Protein AF-A0AAJ2ACY0-F1 (afdb_monomer)

Mean predicted aligned error: 6.53 Å

Structure (mmCIF, N/CA/C/O backbone):
data_AF-A0AAJ2ACY0-F1
#
_entry.id   AF-A0AAJ2ACY0-F1
#
loop_
_atom_site.group_PDB
_atom_site.id
_atom_site.type_symbol
_atom_site.label_atom_id
_atom_site.label_alt_id
_atom_site.label_comp_id
_atom_site.label_asym_id
_atom_site.label_entity_id
_atom_site.label_seq_id
_atom_site.pdbx_PDB_ins_code
_atom_site.Cartn_x
_atom_site.Cartn_y
_atom_site.Cartn_z
_atom_site.occupancy
_atom_site.B_iso_or_equiv
_atom_site.auth_seq_id
_atom_site.auth_comp_id
_atom_site.auth_asym_id
_atom_site.auth_atom_id
_atom_site.pdbx_PDB_model_num
ATOM 1 N N . MET A 1 1 ? 4.685 -6.289 -17.614 1.00 61.91 1 MET A N 1
ATOM 2 C CA . MET A 1 1 ? 4.478 -6.921 -16.294 1.00 61.91 1 MET A CA 1
ATOM 3 C C . MET A 1 1 ? 4.505 -5.802 -15.274 1.00 61.91 1 MET A C 1
ATOM 5 O O . MET A 1 1 ? 5.473 -5.055 -15.284 1.00 61.91 1 MET A O 1
ATOM 9 N N . LEU A 1 2 ? 3.442 -5.643 -14.493 1.00 72.19 2 LEU A N 1
ATOM 10 C CA . LEU A 1 2 ? 3.332 -4.650 -13.425 1.00 72.19 2 LEU A CA 1
ATOM 11 C C . LEU A 1 2 ? 3.443 -5.367 -12.083 1.00 72.19 2 LEU A C 1
ATOM 13 O O . LEU A 1 2 ? 2.838 -6.420 -11.890 1.00 72.19 2 LEU A O 1
ATOM 17 N N . THR A 1 3 ? 4.261 -4.833 -11.185 1.00 83.50 3 THR A N 1
ATOM 18 C CA . THR A 1 3 ? 4.348 -5.325 -9.810 1.00 83.50 3 THR A CA 1
ATOM 19 C C . THR A 1 3 ? 3.407 -4.482 -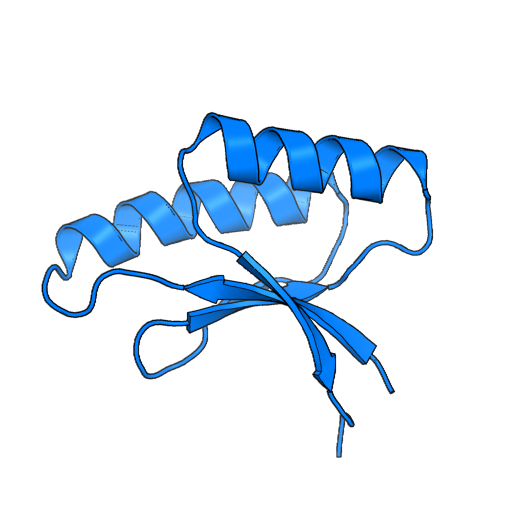8.969 1.00 83.50 3 THR A C 1
ATOM 21 O O . THR A 1 3 ? 3.516 -3.261 -8.993 1.00 83.50 3 THR A O 1
ATOM 24 N N . CYS A 1 4 ? 2.506 -5.124 -8.235 1.00 84.25 4 CYS A N 1
ATOM 25 C CA . CYS A 1 4 ? 1.475 -4.466 -7.446 1.00 84.25 4 CYS A CA 1
ATOM 26 C C . CYS A 1 4 ? 1.465 -5.038 -6.018 1.00 84.25 4 CYS A C 1
ATOM 28 O O . CYS A 1 4 ? 1.692 -6.233 -5.810 1.00 84.25 4 CYS A O 1
ATOM 30 N N . PHE A 1 5 ? 1.165 -4.202 -5.032 1.00 84.75 5 PHE A N 1
ATOM 31 C CA . PHE A 1 5 ? 0.753 -4.614 -3.699 1.00 84.75 5 PHE A CA 1
ATOM 32 C C . PHE A 1 5 ? -0.696 -5.098 -3.756 1.00 84.75 5 PHE A C 1
ATOM 34 O O . PHE A 1 5 ? -1.606 -4.312 -3.992 1.00 84.75 5 PHE A O 1
ATOM 41 N N . ALA A 1 6 ? -0.909 -6.396 -3.557 1.00 85.25 6 ALA A N 1
ATOM 42 C CA . ALA A 1 6 ? -2.223 -6.990 -3.358 1.00 85.25 6 ALA A CA 1
ATOM 43 C C . ALA A 1 6 ? -2.578 -6.933 -1.871 1.00 85.25 6 ALA A C 1
ATOM 45 O O . ALA A 1 6 ? -2.113 -7.763 -1.087 1.00 85.25 6 ALA A O 1
ATOM 46 N N . VAL A 1 7 ? -3.383 -5.949 -1.495 1.00 84.06 7 VAL A N 1
ATOM 47 C CA . VAL A 1 7 ? -3.908 -5.772 -0.141 1.00 84.06 7 VAL A CA 1
ATOM 48 C C . VAL A 1 7 ? -5.150 -6.640 -0.001 1.00 84.06 7 VAL A C 1
ATOM 50 O O . VAL A 1 7 ? -6.042 -6.566 -0.838 1.00 84.06 7 VAL A O 1
ATOM 53 N N . SER A 1 8 ? -5.178 -7.519 0.996 1.00 81.81 8 SER A N 1
ATOM 54 C CA . SER A 1 8 ? -6.308 -8.403 1.279 1.00 81.81 8 SER A CA 1
ATOM 55 C C . SER A 1 8 ? -7.186 -7.791 2.360 1.00 81.81 8 SER A C 1
ATOM 57 O O . SER A 1 8 ? -6.690 -7.369 3.400 1.00 81.81 8 SER A O 1
ATOM 59 N N . HIS A 1 9 ? -8.484 -7.800 2.102 1.00 74.56 9 HIS A N 1
ATOM 60 C CA . HIS A 1 9 ? -9.537 -7.282 2.957 1.00 74.56 9 HIS A CA 1
ATOM 61 C C . HIS A 1 9 ? -10.330 -8.449 3.531 1.00 74.56 9 HIS A C 1
ATOM 63 O O . HIS A 1 9 ? -10.493 -9.488 2.884 1.00 74.56 9 HIS A O 1
ATOM 69 N N . THR A 1 10 ? -10.837 -8.288 4.747 1.00 61.12 10 THR A N 1
ATOM 70 C CA . THR A 1 10 ? -11.730 -9.284 5.339 1.00 61.12 10 THR A CA 1
ATOM 71 C C . THR A 1 10 ? -13.090 -9.166 4.645 1.00 61.12 10 THR A C 1
ATOM 73 O O . THR A 1 10 ? -13.818 -8.200 4.863 1.00 61.12 10 THR A O 1
ATOM 76 N N . ASP A 1 11 ? -13.395 -10.112 3.752 1.00 57.91 11 ASP A N 1
ATOM 77 C CA . ASP A 1 11 ? -14.711 -10.302 3.127 1.00 57.91 11 ASP A CA 1
ATOM 78 C C . ASP A 1 11 ? -15.778 -10.441 4.226 1.00 57.91 11 ASP A C 1
ATOM 80 O O . ASP A 1 11 ? -15.917 -11.524 4.783 1.00 57.91 11 ASP A O 1
ATOM 84 N N . ASP A 1 12 ? -16.459 -9.345 4.587 1.0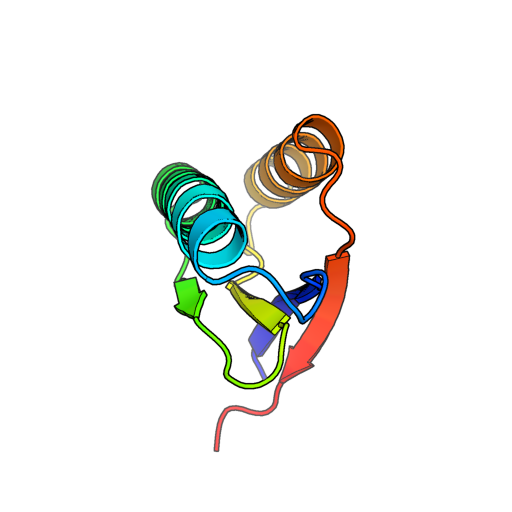0 52.22 12 ASP A N 1
ATOM 85 C CA . ASP A 1 12 ? -17.889 -9.356 4.961 1.00 52.22 12 ASP A CA 1
ATOM 86 C C . ASP A 1 12 ? -18.487 -7.961 5.241 1.00 52.22 12 ASP A C 1
ATOM 88 O O . ASP A 1 12 ? -19.706 -7.832 5.313 1.00 52.22 12 ASP A O 1
ATOM 92 N N . ASP A 1 13 ? -17.688 -6.893 5.363 1.00 54.06 13 ASP A N 1
ATOM 93 C CA . ASP A 1 13 ? -18.211 -5.586 5.792 1.00 54.06 13 ASP A CA 1
ATOM 94 C C . ASP A 1 13 ? -18.057 -4.492 4.716 1.00 54.06 13 ASP A C 1
ATOM 96 O O . ASP A 1 13 ? -16.971 -3.959 4.481 1.00 54.06 13 ASP A O 1
ATOM 100 N N . GLN A 1 14 ? -19.164 -4.104 4.066 1.00 55.50 14 GLN A N 1
ATOM 101 C CA . GLN A 1 14 ? -19.192 -3.002 3.079 1.00 55.50 14 GLN A CA 1
ATOM 102 C C . GLN A 1 14 ? -18.704 -1.661 3.661 1.00 55.50 14 GLN A C 1
ATOM 104 O O . GLN A 1 14 ? -18.201 -0.803 2.930 1.00 55.50 14 GLN A O 1
ATOM 109 N N . LEU A 1 15 ? -18.845 -1.470 4.977 1.00 55.12 15 LEU A N 1
ATOM 110 C CA . LEU A 1 15 ? -18.333 -0.295 5.682 1.00 55.12 15 LEU A CA 1
ATOM 111 C C . LEU A 1 15 ? -16.803 -0.323 5.792 1.00 55.12 15 LEU A C 1
ATOM 113 O O . LEU A 1 15 ? -16.157 0.702 5.582 1.00 55.12 15 LEU A O 1
ATOM 117 N N . VAL A 1 16 ? -16.229 -1.498 6.064 1.00 56.66 16 VAL A N 1
ATOM 118 C CA . VAL A 1 16 ? -14.775 -1.702 6.154 1.00 56.66 16 VAL A CA 1
ATOM 119 C C . VAL A 1 16 ? -14.134 -1.537 4.776 1.00 56.66 16 VAL A C 1
ATOM 121 O O . VAL A 1 16 ? -13.151 -0.815 4.657 1.00 56.66 16 VAL A O 1
ATOM 124 N N . GLN A 1 17 ? -14.779 -2.035 3.716 1.00 62.34 17 GLN A N 1
ATOM 125 C CA . GLN A 1 17 ? -14.322 -1.817 2.339 1.00 62.34 17 GLN A CA 1
ATOM 126 C C . GLN A 1 17 ? -14.232 -0.334 1.960 1.00 62.34 17 GLN A C 1
ATOM 128 O O . GLN A 1 17 ? -13.337 0.043 1.211 1.00 62.34 17 GLN A O 1
ATOM 133 N N . SER A 1 18 ? -15.128 0.515 2.473 1.00 65.19 18 SER A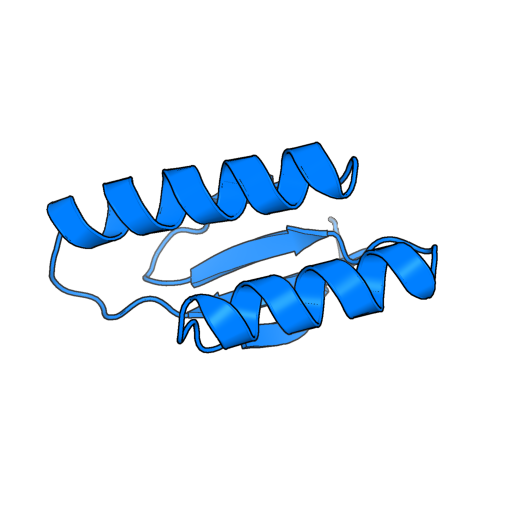 N 1
ATOM 134 C CA . SER A 1 18 ? -15.096 1.954 2.180 1.00 65.19 18 SER A CA 1
ATOM 135 C C . SER A 1 18 ? -13.944 2.659 2.907 1.00 65.19 18 SER A C 1
ATOM 137 O O . SER A 1 18 ? -13.208 3.418 2.283 1.00 65.19 18 SER A O 1
ATOM 139 N N . ALA A 1 19 ? -13.732 2.359 4.193 1.00 71.12 19 ALA A N 1
ATOM 140 C CA . ALA A 1 19 ? -12.639 2.946 4.974 1.00 71.12 19 ALA A CA 1
ATOM 141 C C . ALA A 1 19 ? -11.255 2.482 4.485 1.00 71.12 19 ALA A C 1
ATOM 143 O O . ALA A 1 19 ? -10.333 3.286 4.352 1.00 71.12 19 ALA A O 1
ATOM 144 N N . GLU A 1 20 ? -11.105 1.193 4.174 1.00 76.88 20 GLU A N 1
ATOM 145 C CA . GLU A 1 20 ? -9.861 0.658 3.621 1.00 76.88 20 GLU A CA 1
ATOM 146 C C . GLU A 1 20 ? -9.577 1.232 2.231 1.00 76.88 20 GLU A C 1
ATOM 148 O O . GLU A 1 20 ? -8.431 1.552 1.928 1.00 76.88 20 GLU A O 1
ATOM 153 N N . HIS A 1 21 ? -10.607 1.432 1.406 1.00 79.69 21 HIS A N 1
ATOM 154 C CA . HIS A 1 21 ? -10.462 2.070 0.100 1.00 79.69 21 HIS A CA 1
ATOM 155 C C . HIS A 1 21 ? -9.942 3.505 0.218 1.00 79.69 21 HIS A C 1
ATOM 157 O O . HIS A 1 21 ? -9.028 3.864 -0.514 1.00 79.69 21 HIS A O 1
ATOM 163 N N . GLU A 1 22 ? -10.473 4.320 1.135 1.00 82.44 22 GLU A N 1
ATOM 164 C CA . GLU A 1 22 ? -9.989 5.693 1.341 1.00 82.44 22 GLU A CA 1
ATOM 165 C C . GLU A 1 22 ? -8.521 5.726 1.786 1.00 82.44 22 GLU A C 1
ATOM 167 O O . GLU A 1 22 ? -7.740 6.538 1.289 1.00 82.44 22 GLU A O 1
ATOM 172 N N . ILE A 1 23 ? -8.123 4.813 2.678 1.00 83.44 23 ILE A N 1
ATOM 173 C CA . ILE A 1 23 ? -6.731 4.688 3.129 1.00 83.44 23 ILE A CA 1
ATOM 174 C C . ILE A 1 23 ? -5.828 4.262 1.969 1.00 83.44 23 ILE A C 1
ATOM 176 O O . ILE A 1 23 ? -4.774 4.857 1.761 1.00 83.44 23 ILE A O 1
ATOM 180 N N . LEU A 1 24 ? -6.229 3.256 1.190 1.00 83.19 24 LEU A N 1
ATOM 181 C CA . LEU A 1 24 ? -5.449 2.773 0.052 1.00 83.19 24 LEU A CA 1
ATOM 182 C C . LEU A 1 24 ? -5.342 3.806 -1.068 1.00 83.19 24 LEU A C 1
ATOM 184 O O . LEU A 1 24 ? -4.268 3.967 -1.642 1.00 83.19 24 LEU A O 1
ATOM 188 N N . GLN A 1 25 ? -6.421 4.534 -1.341 1.00 85.00 25 GLN A N 1
ATOM 189 C CA . GLN A 1 25 ? -6.422 5.650 -2.277 1.00 85.00 25 GLN A CA 1
ATOM 19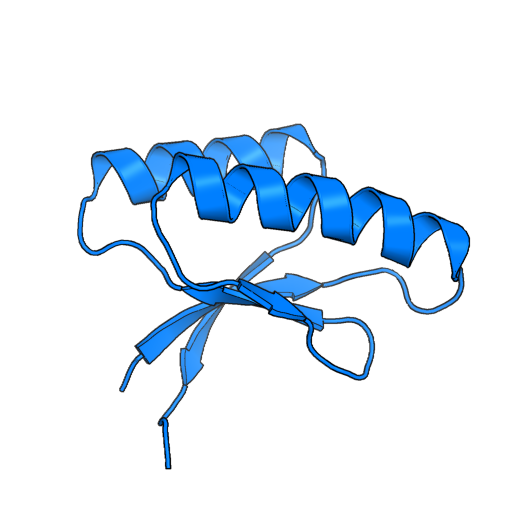0 C C . GLN A 1 25 ? -5.448 6.737 -1.808 1.00 85.00 25 GLN A C 1
ATOM 192 O O . GLN A 1 25 ? -4.592 7.149 -2.582 1.00 85.00 25 GLN A O 1
ATOM 197 N N . ALA A 1 26 ? -5.492 7.125 -0.528 1.00 86.12 26 ALA A N 1
ATOM 198 C CA . ALA A 1 26 ? -4.555 8.100 0.029 1.00 86.12 26 ALA A CA 1
ATOM 199 C C . ALA A 1 26 ? -3.096 7.625 -0.062 1.00 86.12 26 ALA A C 1
ATOM 201 O O . ALA A 1 26 ? -2.226 8.397 -0.451 1.00 86.12 26 ALA A O 1
ATOM 202 N N . ILE A 1 27 ? -2.825 6.350 0.233 1.00 85.69 27 ILE A N 1
ATOM 203 C CA . ILE A 1 27 ? -1.492 5.747 0.089 1.00 85.69 27 ILE A CA 1
ATOM 204 C C . ILE A 1 27 ? -1.020 5.792 -1.370 1.00 85.69 27 ILE A C 1
ATOM 206 O O . ILE A 1 27 ? 0.143 6.097 -1.634 1.00 85.69 27 ILE A O 1
ATOM 210 N N . ALA A 1 28 ? -1.909 5.480 -2.313 1.00 85.62 28 ALA A N 1
ATOM 211 C CA . ALA A 1 28 ? -1.604 5.519 -3.734 1.00 85.62 28 ALA A CA 1
ATOM 212 C C . ALA A 1 28 ? -1.329 6.946 -4.227 1.00 85.62 28 ALA A C 1
ATOM 214 O O . ALA A 1 28 ? -0.354 7.156 -4.945 1.00 85.62 28 ALA A O 1
ATOM 215 N N . ASP A 1 29 ? -2.125 7.923 -3.786 1.00 86.50 29 ASP A N 1
ATOM 216 C CA . ASP A 1 29 ? -1.920 9.343 -4.082 1.00 86.50 29 ASP A CA 1
ATOM 217 C C . ASP A 1 29 ? -0.605 9.866 -3.475 1.00 86.50 29 ASP A C 1
ATOM 219 O O . ASP A 1 29 ? 0.143 10.571 -4.150 1.00 86.50 29 ASP A O 1
ATOM 223 N N . GLU A 1 30 ? -0.269 9.482 -2.234 1.00 83.31 30 GLU A N 1
ATOM 224 C CA . GLU A 1 30 ? 1.007 9.832 -1.583 1.00 83.31 30 GLU A CA 1
ATOM 225 C C . GLU A 1 30 ? 2.220 9.260 -2.340 1.00 83.31 30 GLU A C 1
ATOM 227 O O . GLU A 1 30 ? 3.269 9.902 -2.408 1.00 83.31 30 GLU A O 1
ATOM 232 N N . ALA A 1 31 ? 2.092 8.055 -2.901 1.00 80.94 31 ALA A N 1
ATOM 233 C CA . ALA A 1 31 ? 3.153 7.389 -3.655 1.00 80.94 31 ALA A CA 1
ATOM 234 C C . ALA A 1 31 ? 3.129 7.694 -5.167 1.00 80.94 31 ALA A C 1
ATOM 236 O O . ALA A 1 31 ? 3.987 7.184 -5.891 1.00 80.94 31 ALA A O 1
ATOM 237 N N . GLU A 1 32 ? 2.179 8.513 -5.638 1.00 85.50 32 GLU A N 1
ATOM 238 C CA . GLU A 1 32 ? 1.927 8.820 -7.055 1.00 85.50 32 GLU A CA 1
ATOM 239 C C . GLU A 1 32 ? 1.776 7.556 -7.930 1.00 85.50 32 GLU A C 1
ATOM 241 O O . GLU A 1 32 ? 2.291 7.476 -9.050 1.00 85.50 32 GLU A O 1
ATOM 246 N N . VAL A 1 33 ? 1.081 6.540 -7.411 1.00 84.31 33 VAL A N 1
ATOM 247 C CA . VAL A 1 33 ? 0.868 5.248 -8.083 1.00 84.31 33 VAL A CA 1
ATOM 248 C C . VAL A 1 33 ? -0.596 4.996 -8.415 1.00 84.31 33 VAL A C 1
ATOM 250 O O . VAL A 1 33 ? -1.508 5.570 -7.824 1.00 84.31 33 VAL A O 1
ATOM 253 N N . SER A 1 34 ? -0.835 4.092 -9.365 1.00 82.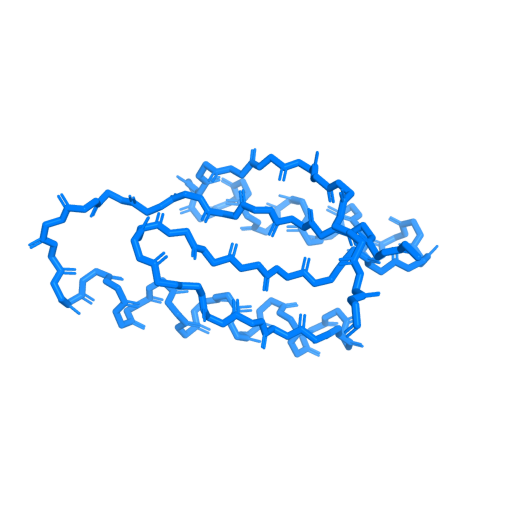88 34 SER A N 1
ATOM 254 C CA . SER A 1 34 ? -2.191 3.667 -9.703 1.00 82.88 34 SER A CA 1
ATOM 255 C C . SER A 1 34 ? -2.780 2.816 -8.580 1.00 82.88 34 SER A C 1
ATOM 257 O O . SER A 1 34 ? -2.156 1.855 -8.120 1.00 82.88 34 SER A O 1
ATOM 259 N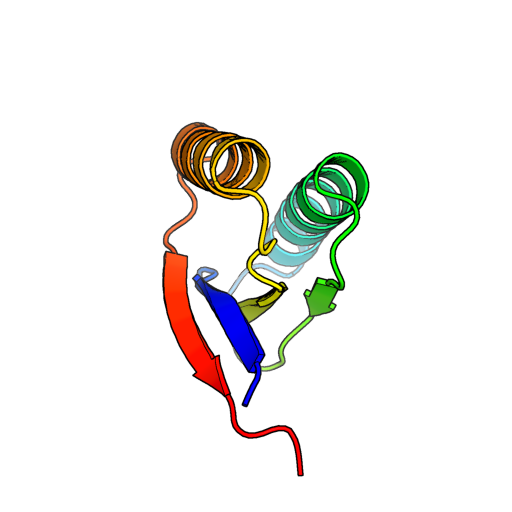 N . PHE A 1 35 ? -4.016 3.124 -8.201 1.00 84.12 35 PHE A N 1
ATOM 260 C CA . PHE A 1 35 ? -4.846 2.270 -7.365 1.00 84.12 35 PHE A CA 1
ATOM 261 C C . PHE A 1 35 ? -5.931 1.610 -8.213 1.00 84.12 35 PHE A C 1
ATOM 263 O O . PHE A 1 35 ? -6.704 2.276 -8.903 1.00 84.12 35 PHE A O 1
ATOM 270 N N . GLU A 1 36 ? -5.987 0.285 -8.151 1.00 81.31 36 GLU A N 1
ATOM 271 C CA . GLU A 1 36 ? -7.050 -0.522 -8.726 1.00 81.31 36 GLU A CA 1
ATOM 272 C C . GLU A 1 36 ? -7.828 -1.204 -7.589 1.00 81.31 36 GLU A C 1
ATOM 274 O O . GLU A 1 36 ? -7.331 -2.167 -6.987 1.00 81.31 36 GLU A O 1
ATOM 279 N N . PRO A 1 37 ? -9.066 -0.768 -7.298 1.00 73.31 37 PRO A N 1
ATOM 280 C CA . PRO A 1 37 ? -9.933 -1.511 -6.398 1.00 73.31 37 PRO A CA 1
ATOM 281 C C . PRO A 1 37 ? -10.252 -2.858 -7.051 1.00 73.31 37 PRO A C 1
ATOM 283 O O . PRO A 1 37 ? -10.808 -2.921 -8.150 1.00 73.31 37 PRO A O 1
ATOM 286 N N . GLY A 1 38 ? -9.857 -3.953 -6.407 1.00 65.75 38 GLY A N 1
ATOM 287 C CA . GLY A 1 38 ? -10.141 -5.284 -6.922 1.00 65.75 38 GLY A CA 1
ATOM 288 C C . GLY A 1 38 ? -11.467 -5.816 -6.386 1.00 65.75 38 GLY A C 1
ATOM 289 O O . GLY A 1 38 ? -11.967 -5.430 -5.331 1.00 65.75 38 GLY A O 1
ATOM 290 N N . PHE A 1 39 ? -12.057 -6.720 -7.159 1.00 57.72 39 PHE A N 1
ATOM 291 C CA . PHE A 1 39 ? -13.269 -7.439 -6.788 1.00 57.72 39 PHE A CA 1
ATOM 292 C C . PHE A 1 39 ? -12.877 -8.753 -6.087 1.00 57.72 39 PHE A C 1
ATOM 294 O O . PHE A 1 39 ? -11.934 -9.408 -6.528 1.00 57.72 39 PHE A O 1
ATOM 301 N N . ALA A 1 40 ? -13.616 -9.146 -5.038 1.00 62.16 40 ALA A N 1
ATOM 302 C CA . ALA A 1 40 ? -13.369 -10.308 -4.155 1.00 62.16 40 ALA A CA 1
ATOM 303 C C . ALA A 1 40 ? -12.290 -10.112 -3.067 1.00 62.16 40 ALA A C 1
ATOM 305 O O . ALA A 1 40 ? -11.339 -10.891 -2.965 1.00 62.16 40 ALA A O 1
ATOM 306 N N . GLY A 1 41 ? -12.434 -9.046 -2.271 1.00 69.38 41 GLY A N 1
ATOM 307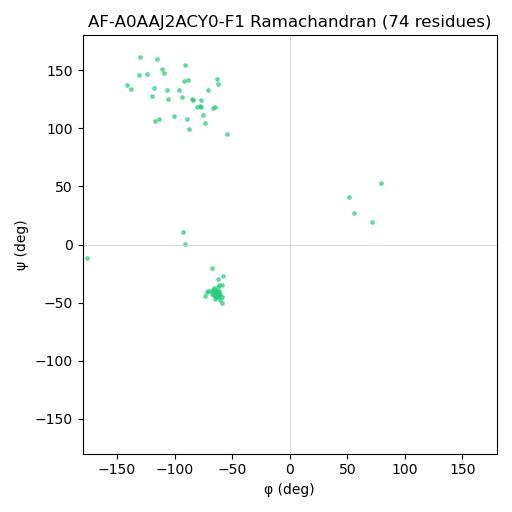 C CA . GLY A 1 41 ? -11.674 -8.885 -1.027 1.00 69.38 41 GLY A CA 1
ATOM 308 C C . GLY A 1 41 ? -10.193 -8.582 -1.218 1.00 69.38 41 GLY A C 1
ATOM 309 O O . GLY A 1 41 ? -9.400 -8.805 -0.309 1.00 69.38 41 GLY A O 1
ATOM 310 N N . LYS A 1 42 ? -9.780 -8.098 -2.394 1.00 77.56 42 LYS A N 1
ATOM 311 C CA . LYS A 1 42 ? -8.397 -7.676 -2.636 1.00 77.56 42 LYS A CA 1
ATOM 312 C C . LYS A 1 42 ? -8.349 -6.386 -3.422 1.00 77.56 42 LYS A C 1
ATOM 314 O O . LYS A 1 42 ? -8.999 -6.303 -4.452 1.00 77.56 42 LYS A O 1
ATOM 319 N N . SER A 1 43 ? -7.527 -5.442 -2.991 1.00 83.12 43 SER A N 1
ATOM 320 C CA . SER A 1 43 ? -7.204 -4.234 -3.747 1.00 83.12 43 SER A CA 1
ATOM 321 C C . SER A 1 43 ? -5.762 -4.270 -4.223 1.00 83.12 43 SER A C 1
ATOM 323 O O . SER A 1 43 ? -4.905 -4.896 -3.598 1.00 83.12 43 SER A O 1
ATOM 325 N N . TYR A 1 44 ? -5.491 -3.615 -5.345 1.00 84.31 44 TYR A N 1
ATOM 326 C CA . TYR A 1 44 ? -4.175 -3.604 -5.965 1.00 84.31 44 TYR A CA 1
ATOM 327 C C . TYR A 1 44 ? -3.650 -2.177 -6.034 1.00 84.31 44 TYR A C 1
ATOM 329 O O . TYR A 1 44 ? -4.324 -1.288 -6.541 1.00 84.31 44 TYR A O 1
ATOM 337 N N . LEU A 1 45 ? -2.438 -1.961 -5.538 1.00 86.25 45 LEU A N 1
ATOM 338 C CA . LEU A 1 45 ? -1.728 -0.700 -5.715 1.00 86.25 45 LEU A CA 1
ATOM 339 C C . LEU A 1 45 ? -0.449 -0.970 -6.488 1.00 86.25 45 LEU A C 1
ATOM 341 O O . LEU A 1 45 ? 0.265 -1.918 -6.166 1.00 86.25 45 LEU A O 1
ATOM 345 N N . ASP A 1 46 ? -0.133 -0.156 -7.483 1.00 87.44 46 ASP A N 1
ATOM 346 C CA . ASP A 1 46 ? 1.131 -0.299 -8.196 1.00 87.44 46 ASP A CA 1
ATOM 347 C C . ASP A 1 46 ? 2.315 -0.077 -7.249 1.00 87.44 46 ASP A C 1
ATOM 349 O O . ASP A 1 46 ? 2.313 0.810 -6.399 1.00 87.44 46 ASP A O 1
ATOM 353 N N . VAL A 1 47 ? 3.343 -0.917 -7.378 1.00 84.31 47 VAL A N 1
ATOM 354 C CA . VAL A 1 47 ? 4.583 -0.742 -6.623 1.00 84.31 47 VAL A CA 1
ATOM 355 C C . VAL A 1 47 ? 5.385 0.365 -7.302 1.00 84.31 47 VAL A C 1
ATOM 357 O O . VAL A 1 47 ? 5.786 0.188 -8.460 1.00 84.31 47 VAL A O 1
ATOM 360 N N . PRO A 1 48 ? 5.686 1.474 -6.608 1.00 82.06 48 PRO A N 1
ATOM 361 C CA . PRO A 1 48 ? 6.510 2.520 -7.184 1.00 82.06 48 PRO A CA 1
ATOM 362 C C . PRO A 1 48 ? 7.913 1.979 -7.481 1.00 82.06 48 PRO A C 1
ATOM 364 O O . PRO A 1 48 ? 8.491 1.196 -6.722 1.00 82.06 48 PRO A O 1
ATOM 367 N N . THR A 1 49 ? 8.494 2.420 -8.594 1.00 80.19 49 THR A N 1
ATOM 368 C CA . THR A 1 49 ? 9.882 2.101 -8.968 1.00 80.19 49 THR A CA 1
ATOM 369 C C . THR A 1 49 ? 10.901 2.746 -8.031 1.00 80.19 49 THR A C 1
ATOM 371 O O . THR A 1 49 ? 12.041 2.287 -7.963 1.00 80.19 49 THR A O 1
ATOM 374 N N . ASN A 1 50 ? 10.500 3.794 -7.306 1.00 85.19 50 ASN A N 1
ATOM 375 C CA . ASN A 1 50 ? 11.309 4.422 -6.273 1.00 85.19 50 ASN A CA 1
ATOM 376 C C . ASN A 1 50 ? 11.304 3.567 -4.990 1.00 85.19 50 ASN A C 1
ATOM 378 O O . ASN A 1 50 ? 10.246 3.273 -4.433 1.00 85.19 50 ASN A O 1
ATOM 382 N N . ALA A 1 51 ? 12.496 3.191 -4.516 1.00 83.88 51 ALA A N 1
ATOM 383 C CA . ALA A 1 51 ? 12.669 2.399 -3.303 1.00 83.88 51 ALA A CA 1
ATOM 384 C C . ALA A 1 51 ? 12.132 3.113 -2.052 1.00 83.88 51 ALA A C 1
ATOM 386 O O . ALA A 1 51 ? 11.456 2.463 -1.257 1.00 83.88 51 ALA A O 1
ATOM 387 N N . ASP A 1 52 ? 12.343 4.429 -1.933 1.00 86.19 52 ASP A N 1
ATOM 388 C CA . ASP A 1 52 ? 11.858 5.227 -0.800 1.00 86.19 52 ASP A CA 1
ATOM 389 C C . ASP A 1 52 ? 10.325 5.245 -0.753 1.00 86.19 52 ASP A C 1
ATOM 391 O O . ASP A 1 52 ? 9.720 5.014 0.293 1.00 86.19 52 ASP A O 1
ATOM 395 N N . ALA A 1 53 ? 9.683 5.447 -1.909 1.00 84.19 53 ALA A N 1
ATOM 396 C CA . ALA A 1 53 ? 8.226 5.423 -2.019 1.00 84.19 53 ALA A CA 1
ATOM 397 C C . ALA A 1 53 ? 7.670 4.028 -1.704 1.00 84.19 53 ALA A C 1
ATOM 399 O O . ALA A 1 53 ? 6.666 3.898 -1.011 1.00 84.19 53 ALA A O 1
ATOM 400 N N . ARG A 1 54 ? 8.354 2.968 -2.152 1.00 85.62 54 ARG A N 1
ATOM 401 C CA . ARG A 1 54 ? 7.960 1.586 -1.865 1.00 85.62 54 ARG A CA 1
ATOM 402 C C . ARG A 1 54 ? 8.053 1.272 -0.374 1.00 85.62 54 ARG A C 1
ATOM 404 O O . ARG A 1 54 ? 7.150 0.633 0.161 1.00 85.62 54 ARG A O 1
ATOM 411 N N . GLU A 1 55 ? 9.129 1.686 0.291 1.00 87.62 55 GLU A N 1
ATOM 412 C CA . GLU A 1 55 ? 9.287 1.502 1.738 1.00 87.62 55 GLU A CA 1
ATOM 413 C C . GLU A 1 55 ? 8.252 2.309 2.523 1.00 87.62 55 GLU A C 1
ATOM 415 O O . GLU A 1 55 ? 7.612 1.754 3.414 1.00 87.62 55 GLU A O 1
ATOM 420 N N . ALA A 1 56 ? 8.006 3.569 2.149 1.00 87.44 56 ALA A N 1
AT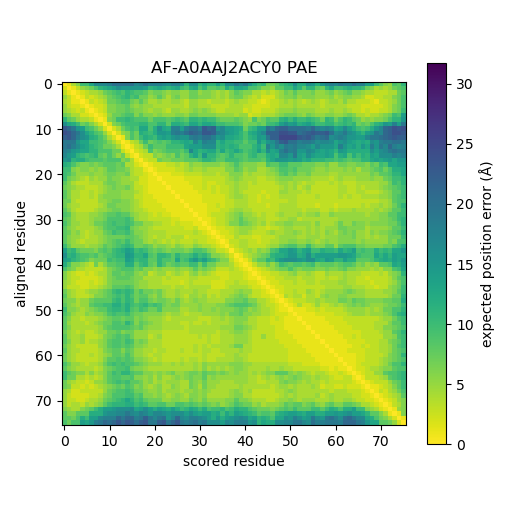OM 421 C CA . ALA A 1 56 ? 6.974 4.398 2.770 1.00 87.44 56 ALA A CA 1
ATOM 422 C C . ALA A 1 56 ? 5.582 3.761 2.647 1.00 87.44 56 ALA A C 1
ATOM 424 O O . ALA A 1 56 ? 4.842 3.671 3.625 1.00 87.44 56 ALA A O 1
ATOM 425 N N . MET A 1 57 ? 5.257 3.256 1.460 1.00 85.88 57 MET A N 1
ATOM 426 C CA . MET A 1 57 ? 3.997 2.584 1.167 1.00 85.88 57 MET A CA 1
ATOM 427 C C . MET A 1 57 ? 3.833 1.285 1.966 1.00 85.88 57 MET A C 1
ATOM 429 O O . MET A 1 57 ? 2.788 1.056 2.567 1.00 85.88 57 MET A O 1
ATOM 433 N N . THR A 1 58 ? 4.892 0.475 2.042 1.00 86.75 58 THR A N 1
ATOM 434 C CA . THR A 1 58 ? 4.937 -0.752 2.857 1.00 86.75 58 THR A CA 1
ATOM 435 C C . THR A 1 58 ? 4.689 -0.416 4.329 1.00 86.75 58 THR A C 1
ATOM 437 O O . THR A 1 58 ? 3.777 -0.967 4.939 1.00 86.75 58 THR A O 1
ATOM 440 N N . ALA A 1 59 ? 5.412 0.570 4.867 1.00 89.19 59 ALA A N 1
ATOM 441 C CA . ALA A 1 59 ? 5.255 1.013 6.248 1.00 89.19 59 ALA A CA 1
ATOM 442 C C . ALA A 1 59 ? 3.845 1.549 6.532 1.00 89.19 59 ALA A C 1
ATOM 444 O O . ALA A 1 59 ? 3.321 1.362 7.627 1.00 89.19 59 ALA A O 1
ATOM 445 N N . ARG A 1 60 ? 3.211 2.213 5.560 1.00 87.19 60 ARG A N 1
ATOM 446 C CA . ARG A 1 60 ? 1.850 2.738 5.701 1.00 87.19 60 ARG A CA 1
ATOM 447 C C . ARG A 1 60 ? 0.805 1.628 5.712 1.00 87.19 60 ARG A C 1
ATOM 449 O O . ARG A 1 60 ? -0.117 1.687 6.519 1.00 87.19 60 ARG A O 1
ATOM 456 N N . LEU A 1 61 ? 0.967 0.611 4.870 1.00 86.00 61 LEU A N 1
ATOM 457 C CA . LEU A 1 61 ? 0.115 -0.578 4.892 1.00 86.00 61 LEU A CA 1
ATOM 458 C C . LEU A 1 61 ? 0.251 -1.321 6.230 1.00 86.00 61 LEU A C 1
ATOM 460 O O . LEU A 1 61 ? -0.757 -1.651 6.849 1.00 86.00 61 LEU A O 1
ATOM 464 N N . GLU A 1 62 ? 1.478 -1.485 6.733 1.00 87.19 62 GLU A N 1
ATOM 465 C CA . GLU A 1 62 ? 1.731 -2.083 8.052 1.00 87.19 62 GLU A CA 1
ATOM 466 C C . GLU A 1 62 ? 1.157 -1.240 9.206 1.00 87.19 62 GLU A C 1
ATOM 468 O O . GLU A 1 62 ? 0.575 -1.791 10.136 1.00 87.19 62 GLU A O 1
ATOM 473 N N . GLN A 1 63 ? 1.253 0.095 9.146 1.00 86.75 63 GLN A N 1
ATOM 474 C CA . GLN A 1 63 ? 0.673 1.002 10.152 1.00 86.75 63 GLN A CA 1
ATOM 475 C C . GLN A 1 63 ? -0.852 0.904 10.250 1.00 86.75 63 GLN A C 1
ATOM 477 O O . GLN A 1 63 ? -1.408 1.169 11.314 1.00 86.75 63 GLN A O 1
ATOM 482 N N . ASN A 1 64 ? -1.520 0.558 9.149 1.00 82.56 64 ASN A N 1
ATOM 483 C CA . ASN A 1 64 ? -2.970 0.397 9.095 1.00 82.56 64 ASN A CA 1
ATOM 484 C C . ASN A 1 64 ? -3.415 -1.053 9.362 1.00 82.56 64 ASN A C 1
ATOM 486 O O . ASN A 1 64 ? -4.580 -1.369 9.144 1.00 82.56 64 ASN A O 1
ATOM 490 N N . ASP A 1 65 ? -2.506 -1.924 9.824 1.00 81.75 65 ASP A N 1
ATOM 491 C CA . ASP A 1 65 ? -2.753 -3.355 10.073 1.00 81.75 65 ASP A CA 1
ATOM 492 C C . ASP A 1 65 ? -3.281 -4.096 8.824 1.00 81.75 65 ASP A C 1
ATOM 494 O O . ASP A 1 65 ? -3.987 -5.102 8.898 1.00 81.75 65 ASP A O 1
ATOM 498 N N . MET A 1 66 ? -2.941 -3.592 7.633 1.00 80.88 66 MET A N 1
ATOM 499 C CA . MET A 1 66 ? -3.414 -4.146 6.371 1.00 80.88 66 MET A CA 1
ATOM 500 C C . MET A 1 66 ? -2.523 -5.304 5.939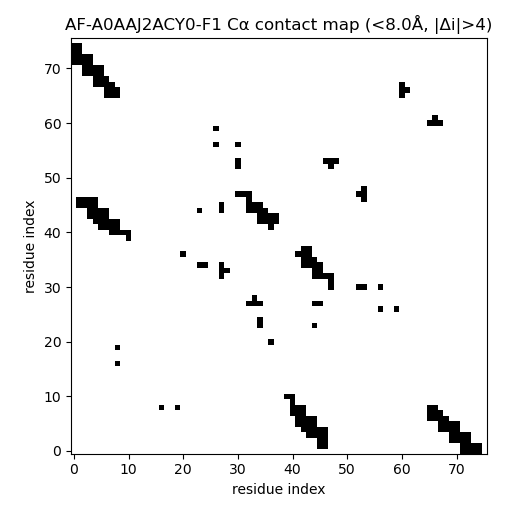 1.00 80.88 66 MET A C 1
ATOM 502 O O . MET A 1 66 ? -1.313 -5.162 5.765 1.00 80.88 66 MET A O 1
ATOM 506 N N . SER A 1 67 ? -3.130 -6.462 5.694 1.00 84.25 67 SER A N 1
ATOM 507 C CA . SER A 1 67 ? -2.412 -7.611 5.144 1.00 84.25 67 SER A CA 1
ATOM 508 C C . SER A 1 67 ? -2.194 -7.424 3.647 1.00 84.25 67 SER A C 1
ATOM 510 O O . SER A 1 67 ? -3.155 -7.376 2.885 1.00 84.25 67 SER A O 1
ATOM 512 N N . PHE A 1 68 ? -0.943 -7.373 3.190 1.00 86.00 68 PHE A N 1
ATOM 513 C CA . PHE A 1 68 ? -0.628 -7.242 1.766 1.00 86.00 68 PHE A CA 1
ATOM 514 C C . PHE A 1 68 ? 0.399 -8.265 1.285 1.00 86.00 68 PHE A C 1
ATOM 516 O O . PHE A 1 68 ? 1.127 -8.895 2.050 1.00 86.00 68 PHE A O 1
ATOM 523 N N . SER A 1 69 ? 0.454 -8.458 -0.027 1.00 86.31 69 SER A N 1
ATOM 524 C CA . SER A 1 69 ? 1.446 -9.297 -0.694 1.00 86.31 69 SER A CA 1
ATOM 525 C C . SER A 1 69 ? 1.881 -8.653 -1.998 1.00 86.31 69 SER A C 1
ATOM 527 O O . SER A 1 69 ? 1.054 -8.167 -2.761 1.00 86.31 69 SER A O 1
ATOM 529 N N . VAL A 1 70 ? 3.178 -8.666 -2.286 1.00 86.06 70 VAL A N 1
ATOM 530 C CA . VAL A 1 70 ? 3.696 -8.151 -3.557 1.00 86.06 70 VAL A CA 1
ATOM 531 C C . VAL A 1 70 ? 3.504 -9.216 -4.634 1.00 86.06 70 VAL A C 1
ATOM 533 O O . VAL A 1 70 ? 4.053 -10.312 -4.534 1.00 86.06 70 VAL A O 1
ATOM 536 N N . VAL A 1 71 ? 2.723 -8.900 -5.664 1.00 83.88 71 VAL A N 1
ATOM 537 C CA . VAL A 1 71 ? 2.433 -9.797 -6.789 1.00 83.88 71 VAL A CA 1
ATOM 538 C C . VAL A 1 71 ? 2.807 -9.136 -8.108 1.00 83.88 71 VAL A C 1
ATOM 540 O O . VAL A 1 71 ? 2.684 -7.927 -8.272 1.00 83.88 71 VAL A O 1
ATOM 543 N N . THR A 1 72 ? 3.248 -9.924 -9.083 1.00 79.25 72 THR A N 1
ATOM 544 C CA . THR A 1 72 ? 3.493 -9.429 -10.442 1.00 79.25 72 THR A CA 1
ATOM 545 C C . THR A 1 72 ? 2.315 -9.812 -11.334 1.00 79.25 72 THR A C 1
ATOM 547 O O . THR A 1 72 ? 2.121 -10.989 -11.635 1.00 79.25 72 THR A O 1
ATOM 550 N N . ARG A 1 73 ? 1.517 -8.829 -11.764 1.00 70.38 73 ARG A N 1
ATOM 551 C CA . ARG A 1 73 ? 0.446 -9.000 -12.754 1.00 70.38 73 ARG A CA 1
ATOM 552 C C . ARG A 1 73 ? 0.989 -8.809 -14.169 1.00 70.38 73 ARG A C 1
ATOM 554 O O . ARG A 1 73 ? 1.817 -7.942 -14.460 1.00 70.38 73 ARG A O 1
ATOM 561 N N . ILE A 1 74 ? 0.490 -9.619 -15.095 1.00 60.47 74 ILE A N 1
ATOM 562 C CA . ILE A 1 74 ? 0.644 -9.362 -16.526 1.00 60.47 74 ILE A CA 1
ATOM 563 C C . ILE A 1 74 ? -0.561 -8.499 -16.912 1.00 60.47 74 ILE A C 1
ATOM 565 O O . ILE A 1 74 ? -1.685 -8.990 -16.885 1.00 60.47 74 ILE A O 1
ATOM 569 N N . ALA A 1 75 ? -0.348 -7.209 -17.182 1.00 55.09 75 ALA A N 1
ATOM 570 C CA . ALA A 1 75 ? -1.362 -6.390 -17.842 1.00 55.09 75 ALA A CA 1
ATOM 571 C C . ALA A 1 75 ? -1.515 -6.927 -19.275 1.00 55.09 75 ALA A C 1
ATOM 573 O O . ALA A 1 75 ? -0.514 -6.980 -19.997 1.00 55.09 75 ALA A O 1
ATOM 574 N N . TYR A 1 76 ? -2.707 -7.424 -19.612 1.00 49.38 76 TYR A N 1
ATOM 575 C CA . TYR A 1 76 ? -3.061 -7.959 -20.932 1.00 49.38 76 TYR A CA 1
ATOM 576 C C . TYR A 1 76 ? -3.674 -6.874 -21.811 1.00 49.38 76 TYR A C 1
ATOM 578 O O . TYR A 1 76 ? -4.440 -6.054 -21.258 1.00 49.38 76 TYR A O 1
#

Solvent-accessible surface area (backbone atoms only — not comparable to full-atom values): 4322 Å² total; per-residue (Å²): 116,46,50,24,38,39,34,52,50,82,83,82,46,76,68,55,55,52,55,52,46,54,53,51,46,49,49,20,62,75,50,74,33,58,66,44,86,45,84,87,42,31,33,34,31,48,55,48,90,47,66,68,48,36,51,54,47,52,54,51,38,56,73,67,73,46,52,66,44,85,44,76,44,74,82,127

Radius of gyration: 11.64 Å; Cα contacts (8 Å, |Δi|>4): 108; chains: 1; bounding box: 32×20×31 Å

Sequence (76 aa):
MLTCFAVSHTDDDQLVQSAEHEILQAIADEAEVSFEPGFAGKSYLDVPTNADAREAMTARLEQNDMSFSVVTRIAY

pLDDT: mean 77.75, std 11.0, range [49.38, 89.19]

Foldseek 3Di:
DFKKKKWFAPPDDPVSLVVVVVLVVVLLVVLVWDKAQDPDRITITTQDPDPVSNVVSVVSCVVVVIDIDIDDDDDD

Secondary structure (DSSP, 8-state):
-EEEEEEE--TT-HHHHHHHHHHHHHHHHHTT--EEPPSSSEEEEEPPSSHHHHHHHHHHHHHTT-EEEEEEE---

Nearest PDB structures (foldseek):
  6zv9-assembly1_A  TM=6.167E-01  e=8.726E-03  synthetic construct
  6q2d-assembly1_F  TM=5.995E-01  e=2.003E-02  Methanobrevibacter smithii
  8tcf-assembly1_C  TM=6.272E-01  e=4.599E-02  synthetic construct
  8tcg-assembly1_C  TM=6.203E-01  e=6.067E-02  synthetic construct
  6q2d-assembly1_C  TM=5.971E-01  e=9.852E-02  Methanobrevibacter smithii